Protein AF-A0A2V8T0D6-F1 (afdb_monomer)

Sequence (128 aa):
QPKAVSVTRAGRGGRSQARDLAKKETDNTYVVLFQVDEDTMSPGNRNDYTILVRTYVYEPKTGALKFADTIYQRPYRSTASIGGVRVPLPTSRRIEQYPGQLQLEQAASDAADRLMSRFHIAPPPENQ

Structure (mmCIF, N/CA/C/O backbone):
data_AF-A0A2V8T0D6-F1
#
_entry.id   AF-A0A2V8T0D6-F1
#
loop_
_atom_site.group_PDB
_atom_site.id
_atom_site.type_symbol
_atom_site.label_atom_id
_atom_site.label_alt_id
_atom_site.label_comp_id
_atom_site.label_asym_id
_atom_site.label_entity_id
_atom_site.label_seq_id
_atom_site.pdbx_PDB_ins_code
_atom_site.Cartn_x
_atom_site.Cartn_y
_atom_site.Cartn_z
_atom_site.occupancy
_atom_site.B_iso_or_equiv
_atom_site.auth_seq_id
_atom_site.auth_comp_id
_atom_site.auth_asym_id
_atom_site.auth_atom_id
_atom_site.pdbx_PDB_model_num
ATOM 1 N N . GLN A 1 1 ? -22.241 -4.492 -2.953 1.00 49.28 1 GLN A N 1
ATOM 2 C CA . GLN A 1 1 ? -22.334 -3.048 -3.248 1.00 49.28 1 GLN A CA 1
ATOM 3 C C . GLN A 1 1 ? -20.959 -2.438 -3.035 1.00 49.28 1 GLN A C 1
ATOM 5 O O . GLN A 1 1 ? -20.382 -2.705 -1.982 1.00 49.28 1 GLN A O 1
ATOM 10 N N . PRO A 1 2 ? -20.413 -1.704 -4.015 1.00 55.50 2 PRO A N 1
ATOM 11 C CA . PRO A 1 2 ? -19.155 -0.990 -3.836 1.00 55.50 2 PRO A CA 1
ATOM 12 C C . PRO A 1 2 ? -19.300 0.089 -2.758 1.00 55.50 2 PRO A C 1
ATOM 14 O O . PRO A 1 2 ? -20.340 0.742 -2.670 1.00 55.50 2 PRO A O 1
ATOM 17 N N . LYS A 1 3 ? -18.275 0.253 -1.919 1.00 60.81 3 LYS A N 1
ATOM 18 C CA . LYS A 1 3 ? -18.267 1.255 -0.845 1.00 60.81 3 LYS A CA 1
ATOM 19 C C . LYS A 1 3 ? -17.546 2.516 -1.312 1.00 60.81 3 LYS A C 1
ATOM 21 O O . LYS A 1 3 ? -16.449 2.415 -1.854 1.00 60.81 3 LYS A O 1
ATOM 26 N N . ALA A 1 4 ? -18.144 3.682 -1.069 1.00 67.19 4 ALA A N 1
ATOM 27 C CA . ALA A 1 4 ? -17.435 4.954 -1.158 1.00 67.19 4 ALA A CA 1
ATOM 28 C C . ALA A 1 4 ? -16.393 5.023 -0.029 1.00 67.19 4 ALA A C 1
ATOM 30 O O . ALA A 1 4 ? -16.697 4.664 1.111 1.00 67.19 4 ALA A O 1
ATOM 31 N N . VAL A 1 5 ? -15.168 5.443 -0.349 1.00 72.31 5 VAL A N 1
ATOM 32 C CA . VAL A 1 5 ? -14.042 5.499 0.595 1.00 72.31 5 VAL A CA 1
ATOM 33 C C . VAL A 1 5 ? -13.431 6.894 0.558 1.00 72.31 5 VAL A C 1
ATOM 35 O O . VAL A 1 5 ? -13.186 7.433 -0.518 1.00 72.31 5 VAL A O 1
ATOM 38 N N . SER A 1 6 ? -13.183 7.478 1.729 1.00 80.06 6 SER A N 1
ATOM 39 C CA . SER A 1 6 ? -12.384 8.694 1.873 1.00 80.06 6 SER A CA 1
ATOM 40 C C . SER A 1 6 ? -10.914 8.328 2.068 1.00 80.06 6 SER A C 1
ATOM 42 O O . SER A 1 6 ? -10.581 7.383 2.784 1.00 80.06 6 SER A O 1
ATOM 44 N N . VAL A 1 7 ? -10.021 9.074 1.419 1.00 82.56 7 VAL A N 1
ATOM 45 C CA . VAL A 1 7 ? -8.574 8.857 1.510 1.00 82.56 7 VAL A CA 1
ATOM 46 C C . VAL A 1 7 ? -7.914 10.146 1.973 1.00 82.56 7 VAL A C 1
ATOM 48 O O . VAL A 1 7 ? -8.062 11.188 1.338 1.00 82.56 7 VAL A O 1
ATOM 51 N N . THR A 1 8 ? -7.142 10.059 3.054 1.00 85.06 8 THR A N 1
ATOM 52 C CA . THR A 1 8 ? -6.347 11.174 3.577 1.00 85.06 8 THR A CA 1
ATOM 53 C C . THR A 1 8 ? -4.872 10.806 3.534 1.00 85.06 8 THR A C 1
ATOM 55 O O . THR A 1 8 ? -4.469 9.717 3.946 1.00 85.06 8 THR A O 1
ATOM 58 N N . ARG A 1 9 ? -4.032 11.721 3.041 1.00 86.12 9 ARG A N 1
ATOM 59 C CA . ARG A 1 9 ? -2.586 11.502 2.983 1.00 86.12 9 ARG A CA 1
ATOM 60 C C . ARG A 1 9 ? -1.973 11.660 4.377 1.00 86.12 9 ARG A C 1
ATOM 62 O O . ARG A 1 9 ? -1.820 12.776 4.857 1.00 86.12 9 ARG A O 1
ATOM 69 N N . ALA A 1 10 ? -1.558 10.547 4.978 1.00 80.31 10 ALA A N 1
ATOM 70 C CA . ALA A 1 10 ? -0.978 10.522 6.324 1.00 80.31 10 ALA A CA 1
ATOM 71 C C . ALA A 1 10 ? 0.507 10.951 6.402 1.00 80.31 10 ALA A C 1
ATOM 73 O O . ALA A 1 10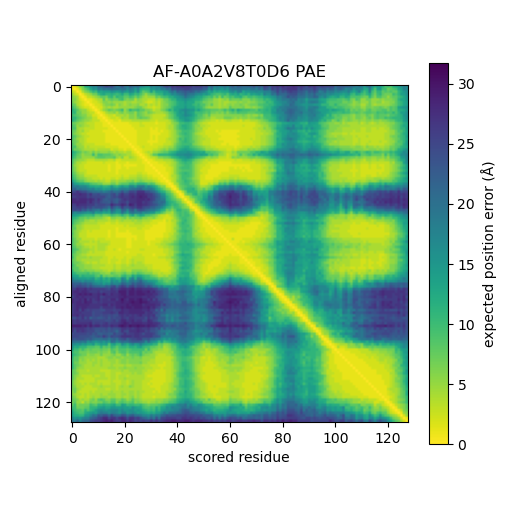 ? 1.027 11.162 7.493 1.00 80.31 10 ALA A O 1
ATOM 74 N N . GLY A 1 11 ? 1.207 11.085 5.266 1.00 87.31 11 GLY A N 1
ATOM 75 C CA . GLY A 1 11 ? 2.606 11.535 5.210 1.00 87.31 11 GLY A CA 1
ATOM 76 C C . GLY A 1 11 ? 3.569 10.492 4.635 1.00 87.31 11 GLY A C 1
ATOM 77 O O . GLY A 1 11 ? 3.190 9.705 3.769 1.00 87.31 11 GLY A O 1
ATOM 78 N N . ARG A 1 12 ? 4.837 10.528 5.068 1.00 87.19 12 ARG A N 1
ATOM 79 C CA . ARG A 1 12 ? 5.891 9.563 4.703 1.00 87.19 12 ARG A CA 1
ATOM 80 C C . ARG A 1 12 ? 6.387 8.858 5.960 1.00 87.19 12 ARG A C 1
ATOM 82 O O . ARG A 1 12 ? 6.534 9.503 6.992 1.00 87.19 12 ARG A O 1
ATOM 89 N N . GLY A 1 13 ? 6.678 7.565 5.856 1.00 89.38 13 GLY A N 1
ATOM 90 C CA . GLY A 1 13 ? 7.157 6.789 6.991 1.00 89.38 13 GLY A CA 1
ATOM 91 C C . GLY A 1 13 ? 7.378 5.316 6.679 1.00 89.38 13 GLY A C 1
ATOM 92 O O . GLY A 1 13 ? 7.039 4.836 5.600 1.00 89.38 13 GLY A O 1
ATOM 93 N N . GLY A 1 14 ? 7.966 4.606 7.640 1.00 92.50 14 GLY A N 1
ATOM 94 C CA . GLY A 1 14 ? 8.189 3.161 7.561 1.00 92.50 14 GLY A CA 1
ATOM 95 C C . GLY A 1 14 ? 7.026 2.333 8.119 1.00 92.50 14 GLY A C 1
ATOM 96 O O . GLY A 1 14 ? 6.064 2.856 8.683 1.00 92.50 14 GLY A O 1
ATOM 97 N N . ARG A 1 15 ? 7.153 1.003 8.034 1.00 93.19 15 ARG A N 1
ATOM 98 C CA . ARG A 1 15 ? 6.145 0.037 8.521 1.00 93.19 15 ARG A CA 1
ATOM 99 C C . ARG A 1 15 ? 5.797 0.202 10.003 1.00 93.19 15 ARG A C 1
ATOM 101 O O . ARG A 1 15 ? 4.634 0.068 10.368 1.00 93.19 15 ARG A O 1
ATOM 108 N N . SER A 1 16 ? 6.783 0.493 10.856 1.00 93.88 16 SER A N 1
ATOM 109 C CA .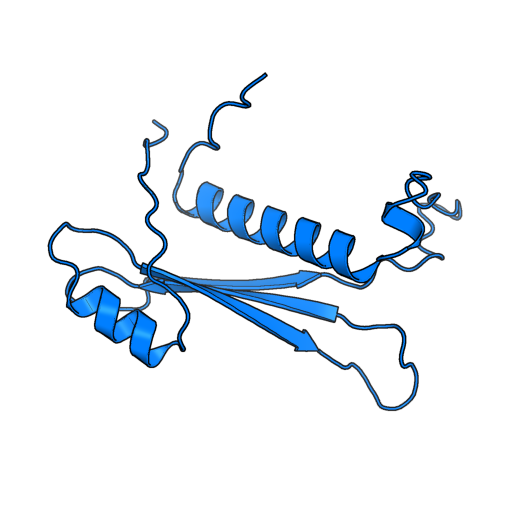 SER A 1 16 ? 6.557 0.733 12.291 1.00 93.88 16 SER A CA 1
ATOM 110 C C . SER A 1 16 ? 5.676 1.959 12.522 1.00 93.88 16 SER A C 1
ATOM 112 O O . SER A 1 16 ? 4.676 1.868 13.226 1.00 93.88 16 SER A O 1
ATOM 114 N N . GLN A 1 17 ? 5.987 3.068 11.851 1.00 94.06 17 GLN A N 1
ATOM 115 C CA . GLN A 1 17 ? 5.223 4.312 11.941 1.00 94.06 17 GLN A CA 1
ATOM 116 C C . GLN A 1 17 ? 3.801 4.140 11.400 1.00 94.06 17 GLN A C 1
ATOM 118 O O . GLN A 1 17 ? 2.856 4.576 12.047 1.00 94.06 17 GLN A O 1
ATOM 123 N N . ALA A 1 18 ? 3.632 3.450 10.268 1.00 93.81 18 ALA A N 1
ATOM 124 C CA . ALA A 1 18 ? 2.310 3.145 9.718 1.00 93.81 18 ALA A CA 1
ATOM 125 C C . ALA A 1 18 ? 1.471 2.285 10.679 1.00 93.81 18 ALA A C 1
ATOM 127 O O . ALA A 1 18 ? 0.299 2.572 10.913 1.00 93.81 18 ALA A O 1
ATOM 128 N N . ARG A 1 19 ? 2.084 1.266 11.296 1.00 94.56 19 ARG A N 1
ATOM 129 C CA . ARG A 1 19 ? 1.434 0.435 12.315 1.00 94.56 19 ARG A CA 1
ATOM 130 C C . ARG A 1 19 ? 1.027 1.246 13.542 1.00 94.56 19 ARG A C 1
ATOM 132 O O . ARG A 1 19 ? -0.068 1.055 14.063 1.00 94.56 19 ARG A O 1
ATOM 139 N N . ASP A 1 20 ? 1.905 2.113 14.031 1.00 94.69 20 ASP A N 1
ATOM 140 C CA . ASP A 1 20 ? 1.618 2.925 15.211 1.00 94.69 20 ASP A CA 1
ATOM 141 C C . ASP A 1 20 ? 0.573 4.003 14.925 1.00 94.69 20 ASP A C 1
ATOM 143 O O . ASP A 1 20 ? -0.221 4.320 15.807 1.00 94.69 20 ASP A O 1
ATOM 147 N N . LEU A 1 21 ? 0.514 4.512 13.693 1.00 92.75 21 LEU A N 1
ATOM 148 C CA . LEU A 1 21 ? -0.571 5.374 13.234 1.00 92.75 21 LEU A CA 1
ATOM 149 C C . LEU A 1 21 ? -1.896 4.604 13.223 1.00 92.75 21 LEU A C 1
ATOM 151 O O . LEU A 1 21 ? -2.862 5.067 13.814 1.00 92.75 21 LEU A O 1
ATOM 155 N N . ALA A 1 22 ? -1.916 3.375 12.699 1.00 94.12 22 ALA A N 1
ATOM 156 C CA . ALA A 1 22 ? -3.119 2.538 12.690 1.00 94.12 22 ALA A CA 1
ATOM 157 C C . ALA A 1 22 ? -3.670 2.256 14.096 1.00 94.12 22 ALA A C 1
ATOM 159 O O . ALA A 1 22 ? -4.880 2.253 14.303 1.00 94.12 22 ALA A O 1
ATOM 160 N N . LYS A 1 23 ? -2.799 2.074 15.096 1.00 94.00 23 LYS A N 1
ATOM 161 C CA . LYS A 1 23 ? -3.228 1.927 16.499 1.00 94.00 23 LYS A CA 1
ATOM 162 C C . LYS A 1 23 ? -3.905 3.180 17.057 1.00 94.00 23 LYS A C 1
ATOM 164 O O . LYS A 1 23 ? -4.723 3.063 17.964 1.00 94.00 23 LYS A O 1
ATOM 169 N N . LYS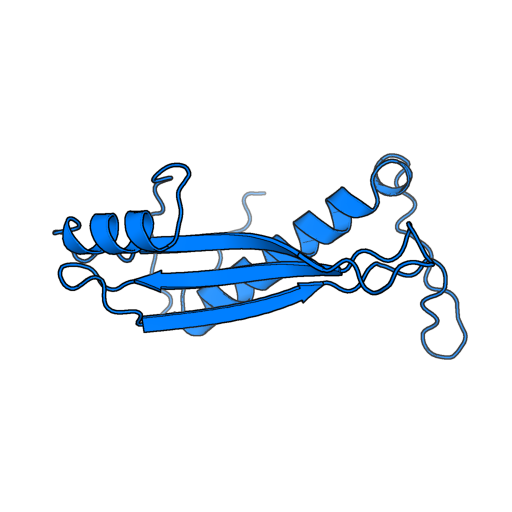 A 1 24 ? -3.536 4.362 16.557 1.00 92.88 24 LYS A N 1
ATOM 170 C CA . LYS A 1 24 ? -4.089 5.654 16.987 1.00 92.88 24 LYS A CA 1
ATOM 171 C C . LYS A 1 24 ? -5.396 6.000 16.273 1.00 92.88 24 LYS A C 1
ATOM 173 O O . LYS A 1 24 ? -6.142 6.821 16.789 1.00 92.88 24 LYS A O 1
ATOM 178 N N . GLU A 1 25 ? -5.686 5.369 15.135 1.00 90.50 25 GLU A N 1
ATOM 179 C CA . GLU A 1 25 ? -6.938 5.572 14.404 1.00 90.50 25 GLU A CA 1
ATOM 180 C C . GLU A 1 25 ? -8.136 5.005 15.180 1.00 90.50 25 GLU A C 1
ATOM 182 O O . GLU A 1 25 ? -8.269 3.792 15.383 1.00 90.50 25 GLU A O 1
ATOM 187 N N . THR A 1 26 ? -9.032 5.894 15.608 1.00 84.56 26 THR A N 1
ATOM 188 C CA . THR A 1 26 ? -10.247 5.556 16.367 1.00 84.56 26 THR A CA 1
ATOM 189 C C . THR A 1 26 ? -11.459 5.326 15.477 1.00 84.56 26 THR A C 1
ATOM 191 O O 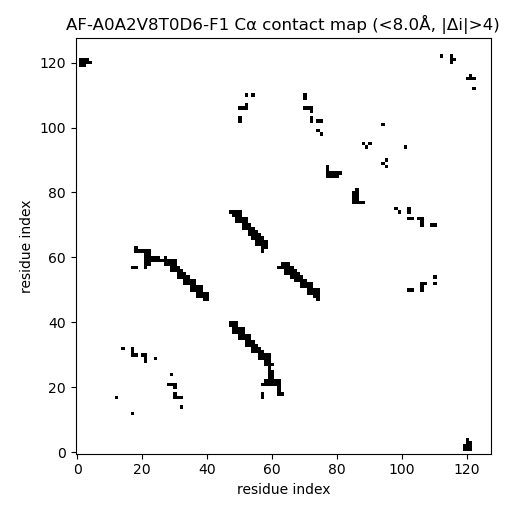. THR A 1 26 ? -12.329 4.520 15.824 1.00 84.56 26 THR A O 1
ATOM 194 N N . ASP A 1 27 ? -11.472 5.953 14.302 1.00 84.12 27 ASP A N 1
ATOM 195 C CA . ASP A 1 27 ? -12.649 6.095 13.433 1.00 84.12 27 ASP A CA 1
ATOM 196 C C . ASP A 1 27 ? -12.864 4.888 12.511 1.00 84.12 27 ASP A C 1
ATOM 198 O O . ASP A 1 27 ? -13.551 4.954 11.496 1.00 84.12 27 ASP A O 1
ATOM 202 N N . ASN A 1 28 ? -12.282 3.745 12.882 1.00 84.38 28 ASN A N 1
ATOM 203 C CA . ASN A 1 28 ? -12.298 2.515 12.097 1.00 84.38 28 ASN A CA 1
ATOM 204 C C . ASN A 1 28 ? -11.651 2.670 10.698 1.00 84.38 28 ASN A C 1
ATOM 206 O O . ASN A 1 28 ? -11.969 1.923 9.770 1.00 84.38 28 ASN A O 1
ATOM 210 N N . THR A 1 29 ? -10.721 3.620 10.568 1.00 89.69 29 THR A N 1
ATOM 211 C CA . THR A 1 29 ? -9.967 3.918 9.344 1.00 89.69 29 THR A CA 1
ATOM 212 C C . THR A 1 29 ? -8.749 3.007 9.215 1.00 89.69 29 THR A C 1
ATOM 214 O O . THR A 1 29 ? -7.916 2.922 10.114 1.00 89.69 29 THR A O 1
ATOM 217 N N . TYR A 1 30 ? -8.619 2.323 8.079 1.00 91.88 30 TYR A N 1
ATOM 218 C CA . TYR A 1 30 ? -7.440 1.505 7.791 1.00 91.88 30 TYR A CA 1
ATOM 219 C C . TYR A 1 30 ? -6.262 2.379 7.372 1.00 91.88 30 TYR A C 1
ATOM 221 O O . TYR A 1 30 ? -6.431 3.353 6.640 1.00 91.88 30 TYR A O 1
ATOM 229 N N . VAL A 1 31 ? -5.053 1.975 7.759 1.00 93.38 31 VAL A N 1
ATOM 230 C CA . VAL A 1 31 ? -3.824 2.629 7.297 1.00 93.38 31 VAL A CA 1
ATOM 231 C C . VAL A 1 31 ? -3.188 1.784 6.212 1.00 93.38 31 VAL A C 1
ATOM 233 O O . VAL A 1 31 ? -2.870 0.613 6.430 1.00 93.38 31 VAL A O 1
ATOM 236 N N . VAL A 1 32 ? -2.978 2.394 5.050 1.00 93.94 32 VAL A N 1
ATOM 237 C CA . VAL A 1 32 ? -2.319 1.767 3.905 1.00 93.94 32 VAL A CA 1
ATOM 238 C C . VAL A 1 32 ? -0.931 2.373 3.731 1.00 93.94 32 VAL A C 1
ATOM 240 O O . VAL A 1 32 ? -0.784 3.591 3.657 1.00 93.94 32 VAL A O 1
ATOM 243 N N . LEU A 1 33 ? 0.089 1.521 3.656 1.00 94.25 33 LEU A N 1
ATOM 244 C CA . LEU A 1 33 ? 1.463 1.903 3.350 1.00 94.25 33 LEU A CA 1
ATOM 245 C C . LEU A 1 33 ? 1.865 1.319 1.999 1.00 94.25 33 LEU A C 1
ATOM 247 O O . LEU A 1 33 ? 1.884 0.100 1.835 1.00 94.25 33 LEU A O 1
ATOM 251 N N . PHE A 1 34 ? 2.262 2.196 1.082 1.00 92.56 34 PHE A N 1
ATOM 252 C CA . PHE A 1 34 ? 2.965 1.827 -0.140 1.00 92.56 34 PHE A CA 1
ATOM 253 C C . PHE A 1 34 ? 4.462 2.045 0.066 1.00 92.56 34 PHE A C 1
ATOM 255 O O . PHE A 1 34 ? 4.896 3.144 0.414 1.00 92.56 34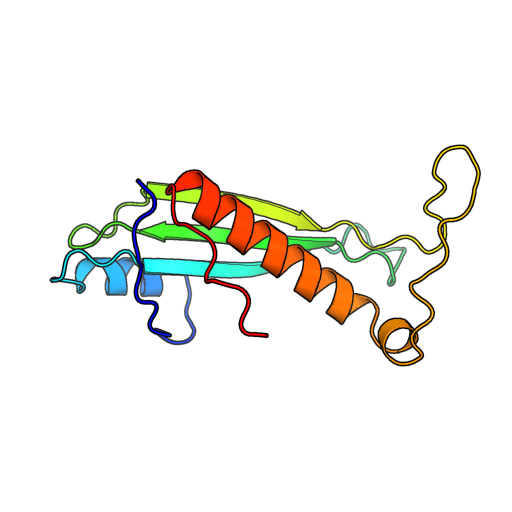 PHE A O 1
ATOM 262 N N . GLN A 1 35 ? 5.246 0.997 -0.142 1.00 91.75 35 GLN A N 1
ATOM 263 C CA . GLN A 1 35 ? 6.699 1.041 -0.147 1.00 91.75 35 GLN A CA 1
ATOM 264 C C . GLN A 1 35 ? 7.175 0.744 -1.566 1.00 91.75 35 GLN A C 1
ATOM 266 O O . GLN A 1 35 ? 6.843 -0.299 -2.124 1.00 91.75 35 GLN A O 1
ATOM 271 N N . VAL A 1 36 ? 7.944 1.670 -2.130 1.00 88.00 36 VAL A N 1
ATOM 272 C CA . VAL A 1 36 ? 8.573 1.514 -3.441 1.00 88.00 36 VAL A CA 1
ATOM 273 C C . VAL A 1 36 ? 10.022 1.113 -3.210 1.00 88.00 36 VAL A C 1
ATOM 275 O O . VAL A 1 36 ? 10.749 1.828 -2.524 1.00 88.00 36 VAL A O 1
ATOM 278 N N . ASP A 1 37 ? 10.408 -0.031 -3.757 1.00 85.06 37 ASP A N 1
ATOM 279 C CA . ASP A 1 37 ? 11.771 -0.550 -3.751 1.00 85.06 37 ASP A CA 1
ATOM 280 C C . ASP A 1 37 ? 12.233 -0.734 -5.211 1.00 85.06 37 ASP A C 1
ATOM 282 O O . ASP A 1 37 ? 11.425 -0.988 -6.105 1.00 85.06 37 ASP A O 1
ATOM 286 N N . GLU A 1 38 ? 13.535 -0.630 -5.460 1.00 78.06 38 GLU A N 1
ATOM 287 C CA . GLU A 1 38 ? 14.145 -0.981 -6.747 1.00 78.06 38 GLU A CA 1
ATOM 288 C C . GLU A 1 38 ? 14.944 -2.273 -6.565 1.00 78.06 38 GLU A C 1
ATOM 290 O O . GLU A 1 38 ? 15.864 -2.329 -5.746 1.00 78.06 38 GLU A O 1
ATOM 295 N N . ASP A 1 39 ? 14.593 -3.324 -7.308 1.00 66.38 39 ASP A N 1
ATOM 296 C CA . ASP A 1 39 ? 15.408 -4.537 -7.361 1.00 66.38 39 ASP A CA 1
ATOM 297 C C . ASP A 1 39 ? 16.420 -4.391 -8.494 1.00 66.38 39 ASP A C 1
ATOM 299 O O . ASP A 1 39 ? 16.092 -4.393 -9.688 1.00 66.38 39 ASP A O 1
ATOM 303 N N . THR A 1 40 ? 17.671 -4.209 -8.084 1.00 60.12 40 THR A N 1
ATOM 304 C CA . THR A 1 40 ? 18.825 -4.176 -8.975 1.00 60.12 40 THR A CA 1
ATOM 305 C C . THR A 1 40 ? 19.261 -5.610 -9.235 1.00 60.12 40 THR A C 1
ATOM 307 O O . THR A 1 40 ? 20.171 -6.137 -8.596 1.00 60.12 40 THR A O 1
ATOM 310 N N . MET A 1 41 ? 18.603 -6.275 -10.184 1.00 52.16 41 MET A N 1
ATOM 311 C CA . MET A 1 41 ? 19.059 -7.590 -10.619 1.00 52.16 41 MET A CA 1
ATOM 312 C C . MET A 1 41 ? 20.424 -7.474 -11.319 1.00 52.16 41 MET A C 1
ATOM 314 O O . MET A 1 41 ? 20.529 -7.100 -12.481 1.00 52.16 41 MET A O 1
ATOM 318 N N . SER A 1 42 ? 21.458 -7.868 -10.573 1.00 44.44 42 SER A N 1
ATOM 319 C CA . SER A 1 42 ? 22.822 -8.212 -10.994 1.00 44.44 42 SER A CA 1
ATOM 320 C C . SER A 1 42 ? 23.769 -7.075 -11.442 1.00 44.44 42 SER A C 1
ATOM 322 O O . SER A 1 42 ? 23.410 -6.193 -12.223 1.00 44.44 42 SER A O 1
ATOM 324 N N . PRO A 1 43 ? 25.052 -7.132 -11.018 1.00 39.69 43 PRO A N 1
ATOM 325 C CA . PRO A 1 43 ? 26.091 -6.210 -11.461 1.00 39.69 43 PRO A CA 1
ATOM 326 C C . PRO A 1 43 ? 26.481 -6.550 -12.907 1.00 39.69 43 PRO A C 1
ATOM 328 O O . PRO A 1 43 ? 27.341 -7.389 -13.151 1.00 39.69 43 PRO A O 1
ATOM 331 N N . GLY A 1 44 ? 25.816 -5.937 -13.885 1.00 49.44 44 GLY A N 1
ATOM 332 C CA . GLY A 1 44 ? 26.166 -6.144 -15.294 1.00 49.44 44 GLY A CA 1
ATOM 333 C C . GLY A 1 44 ? 25.322 -5.366 -16.297 1.00 49.44 44 GLY A C 1
ATOM 334 O O . GLY A 1 44 ? 25.857 -4.926 -17.308 1.00 49.44 44 GLY A O 1
ATOM 335 N N . ASN A 1 45 ? 24.043 -5.116 -16.002 1.00 46.62 45 ASN A N 1
ATOM 336 C CA . ASN A 1 45 ? 23.153 -4.355 -16.881 1.00 46.62 45 ASN A CA 1
ATOM 337 C C . ASN A 1 45 ? 22.473 -3.225 -16.105 1.00 46.62 45 ASN A C 1
ATOM 339 O O . ASN A 1 45 ? 21.445 -3.410 -15.465 1.00 46.62 45 ASN A O 1
ATOM 343 N N . ARG A 1 46 ? 23.044 -2.020 -16.196 1.00 49.94 46 ARG A N 1
ATOM 344 C CA . ARG A 1 46 ? 22.544 -0.792 -15.550 1.00 49.94 46 ARG A CA 1
ATOM 345 C C . ARG A 1 46 ? 21.171 -0.306 -16.047 1.00 49.94 46 ARG A C 1
ATOM 347 O O . ARG A 1 46 ? 20.736 0.736 -15.593 1.00 49.94 46 ARG A O 1
ATOM 354 N N . ASN A 1 47 ? 20.504 -1.008 -16.964 1.00 52.50 47 ASN A N 1
ATOM 355 C CA . ASN A 1 47 ? 19.267 -0.526 -17.595 1.00 52.50 47 ASN A CA 1
ATOM 356 C C . ASN A 1 47 ? 18.027 -1.404 -17.326 1.00 52.50 47 ASN A C 1
ATOM 358 O O . ASN A 1 47 ? 16.940 -1.031 -17.758 1.00 52.50 47 ASN A O 1
ATOM 362 N N . ASP A 1 48 ? 18.160 -2.524 -16.605 1.00 55.44 48 ASP A N 1
ATOM 363 C CA . ASP A 1 48 ? 17.048 -3.440 -16.298 1.00 55.44 48 ASP A CA 1
ATOM 364 C C . ASP A 1 48 ? 16.667 -3.343 -14.805 1.00 55.44 48 ASP A C 1
ATOM 366 O O . ASP A 1 48 ? 16.878 -4.273 -14.029 1.00 55.44 48 ASP A O 1
ATOM 370 N N . TYR A 1 49 ? 16.113 -2.205 -14.378 1.00 61.53 49 TYR A N 1
ATOM 371 C CA . TYR A 1 49 ? 15.580 -2.064 -13.018 1.00 61.53 49 TYR A CA 1
ATOM 372 C C . TYR A 1 49 ? 14.172 -2.654 -12.944 1.00 61.53 49 TYR A C 1
ATOM 374 O O . TYR A 1 49 ? 13.316 -2.317 -13.761 1.00 61.53 49 TYR A O 1
ATOM 382 N N . THR A 1 50 ? 13.917 -3.523 -11.966 1.00 72.19 50 THR A N 1
ATOM 383 C CA . THR A 1 50 ? 12.545 -3.938 -11.645 1.00 72.19 50 THR A CA 1
ATOM 384 C C . THR A 1 50 ? 12.035 -3.030 -10.537 1.00 72.19 50 THR A C 1
ATOM 386 O O . THR A 1 50 ? 12.657 -2.942 -9.478 1.00 72.19 50 THR A O 1
ATOM 389 N N . ILE A 1 51 ? 10.912 -2.350 -10.775 1.00 79.50 51 ILE A N 1
ATOM 390 C CA . ILE A 1 51 ? 10.247 -1.555 -9.738 1.00 79.50 51 ILE A CA 1
ATOM 391 C C . ILE A 1 51 ? 9.378 -2.499 -8.917 1.00 79.50 51 ILE A C 1
ATOM 393 O O . ILE A 1 51 ? 8.576 -3.261 -9.462 1.00 79.50 51 ILE A O 1
ATOM 397 N N . LEU A 1 52 ? 9.542 -2.456 -7.599 1.00 84.94 52 LEU A N 1
ATOM 398 C CA . LEU A 1 52 ? 8.757 -3.236 -6.658 1.00 84.94 52 LEU A CA 1
ATOM 399 C C . LEU A 1 52 ? 7.872 -2.292 -5.862 1.00 84.94 52 LEU A C 1
ATOM 401 O O . LEU A 1 52 ? 8.359 -1.385 -5.192 1.00 84.94 52 LEU A O 1
ATOM 405 N N . VAL A 1 53 ? 6.568 -2.542 -5.881 1.00 89.12 53 VAL A N 1
ATOM 406 C CA . VAL A 1 53 ? 5.616 -1.839 -5.018 1.00 89.12 53 VAL A CA 1
ATOM 407 C C . VAL A 1 53 ? 5.067 -2.832 -4.010 1.00 89.12 53 VAL A C 1
ATOM 409 O O . VAL A 1 53 ? 4.340 -3.763 -4.355 1.00 89.12 53 VAL A O 1
ATOM 412 N N . ARG A 1 54 ? 5.430 -2.644 -2.743 1.00 92.69 54 ARG A N 1
ATOM 413 C CA . ARG A 1 54 ? 4.888 -3.399 -1.614 1.00 92.69 54 ARG A CA 1
ATOM 414 C C . ARG A 1 54 ? 3.764 -2.605 -0.974 1.00 92.69 54 ARG A C 1
ATOM 416 O O . ARG A 1 54 ? 3.956 -1.454 -0.590 1.00 92.69 54 ARG A O 1
ATOM 423 N N . THR A 1 55 ? 2.615 -3.239 -0.813 1.00 94.38 55 THR A N 1
ATOM 424 C CA . THR A 1 55 ? 1.441 -2.639 -0.177 1.00 94.38 55 THR A CA 1
ATOM 425 C C . THR A 1 55 ? 1.190 -3.335 1.149 1.00 94.38 55 THR A C 1
ATOM 427 O O . THR A 1 55 ? 1.183 -4.561 1.199 1.00 94.38 55 THR A O 1
ATOM 430 N N . TYR A 1 56 ? 0.961 -2.576 2.218 1.00 95.50 56 TYR A N 1
ATOM 431 C CA . TYR A 1 56 ? 0.594 -3.092 3.538 1.00 95.50 56 TYR A CA 1
ATOM 432 C C . TYR A 1 56 ? -0.667 -2.392 4.035 1.00 95.50 56 TYR A C 1
ATOM 434 O O . TYR A 1 56 ? -0.757 -1.171 3.959 1.00 95.50 56 TYR A O 1
ATOM 442 N N . VAL A 1 57 ? -1.613 -3.148 4.590 1.00 95.56 57 VAL A N 1
ATOM 443 C CA . VAL A 1 57 ? -2.855 -2.618 5.166 1.00 95.56 57 VAL A CA 1
ATOM 444 C C . VAL A 1 57 ? -2.937 -3.014 6.628 1.00 95.56 57 VAL A C 1
ATOM 446 O O . VAL A 1 57 ? -2.933 -4.203 6.958 1.00 95.56 57 VAL A O 1
ATOM 449 N N . TYR A 1 58 ? -3.035 -2.015 7.495 1.00 96.06 58 TYR A N 1
ATOM 450 C CA . TYR A 1 58 ? -3.108 -2.177 8.939 1.00 96.06 58 TYR A CA 1
ATOM 451 C C . TYR A 1 58 ? -4.514 -1.878 9.457 1.00 96.06 58 TYR A C 1
ATOM 453 O O . TYR A 1 58 ? -5.150 -0.911 9.034 1.00 96.06 58 TYR A O 1
ATOM 461 N N . GLU A 1 59 ? -4.990 -2.716 10.377 1.00 94.25 59 GLU A N 1
ATOM 462 C CA . GLU A 1 59 ? -6.283 -2.537 11.033 1.00 94.25 59 GLU A CA 1
ATOM 463 C C . GLU A 1 59 ? -6.244 -1.390 12.055 1.00 94.25 59 GLU A C 1
ATOM 465 O O . GLU A 1 59 ? -5.258 -1.266 12.796 1.00 94.25 59 GLU A O 1
ATOM 470 N N . PRO A 1 60 ? -7.317 -0.581 12.137 1.00 94.75 60 PRO A N 1
ATOM 471 C CA . PRO A 1 60 ? -7.448 0.461 13.151 1.00 94.75 60 PRO A CA 1
ATOM 472 C C . PRO A 1 60 ? -7.408 -0.132 14.563 1.00 94.75 60 PRO A C 1
ATOM 474 O O . PRO A 1 60 ? -7.809 -1.279 14.778 1.00 94.75 60 PRO A O 1
ATOM 477 N N . LYS A 1 61 ? -6.978 0.666 15.546 1.00 93.69 61 LYS A N 1
ATOM 478 C CA . LYS A 1 61 ? -6.894 0.345 16.989 1.00 93.69 61 LYS A CA 1
ATOM 479 C C . LYS A 1 61 ? -5.850 -0.715 17.359 1.00 93.69 61 LYS A C 1
ATOM 481 O O . LYS A 1 61 ? -5.129 -0.550 18.338 1.00 93.69 61 LYS A O 1
ATOM 486 N N . THR A 1 62 ? -5.722 -1.792 16.587 1.00 93.81 62 THR A N 1
ATOM 487 C CA . THR A 1 62 ? -4.784 -2.892 16.873 1.00 93.81 62 THR A CA 1
ATOM 488 C C . THR A 1 62 ? -3.446 -2.726 16.152 1.00 93.81 62 THR A C 1
ATOM 490 O O . THR A 1 62 ? -2.404 -3.183 16.638 1.00 93.81 62 THR A O 1
ATOM 493 N N . GLY A 1 63 ? -3.449 -2.086 14.977 1.00 92.88 63 GLY A N 1
ATOM 494 C CA . GLY A 1 63 ? -2.309 -2.079 14.063 1.00 92.88 63 GLY A CA 1
ATOM 495 C C . GLY A 1 63 ? -1.938 -3.481 13.570 1.00 92.88 63 GLY A C 1
ATOM 496 O O . GLY A 1 63 ? -0.773 -3.734 13.249 1.00 92.88 63 GLY A O 1
ATOM 497 N N . ALA A 1 64 ? -2.886 -4.423 13.576 1.00 95.25 64 ALA A N 1
ATOM 498 C CA . ALA A 1 64 ? -2.687 -5.752 13.016 1.00 95.25 64 ALA A CA 1
ATOM 499 C C . ALA A 1 64 ? -2.534 -5.657 11.493 1.00 95.25 64 ALA A C 1
ATOM 501 O O . ALA A 1 64 ? -3.213 -4.865 10.843 1.00 95.25 64 ALA A O 1
ATOM 502 N N . LEU A 1 65 ? -1.632 -6.449 10.912 1.00 95.88 65 LEU A N 1
ATOM 503 C CA . LEU A 1 65 ? -1.482 -6.506 9.461 1.00 95.88 65 LEU A CA 1
ATOM 504 C C . LEU A 1 65 ? -2.622 -7.347 8.880 1.00 95.88 65 LEU A C 1
ATOM 506 O O . LEU A 1 65 ? -2.682 -8.550 9.115 1.00 95.88 65 LEU A O 1
ATOM 510 N N . LYS A 1 66 ? -3.505 -6.713 8.113 1.00 93.75 66 LYS A N 1
ATOM 511 C CA . LYS A 1 66 ? -4.649 -7.366 7.468 1.00 93.75 66 LYS A CA 1
ATOM 512 C C . LYS A 1 66 ? -4.317 -7.919 6.095 1.00 93.75 66 LYS A C 1
ATOM 514 O O . LYS A 1 66 ? -4.841 -8.951 5.685 1.00 93.75 66 LYS A O 1
ATOM 519 N N . PHE A 1 67 ? -3.492 -7.187 5.360 1.00 93.19 67 PHE A N 1
ATOM 520 C CA . PHE A 1 67 ? -3.145 -7.515 3.990 1.00 93.19 67 PHE A CA 1
ATOM 521 C C . PHE A 1 67 ? -1.744 -7.011 3.681 1.00 93.19 67 PHE A C 1
ATOM 523 O O . PHE A 1 67 ? -1.359 -5.922 4.111 1.00 93.19 67 PHE A O 1
ATOM 530 N N . ALA A 1 68 ? -0.999 -7.812 2.931 1.00 94.12 68 ALA A N 1
ATOM 531 C CA . ALA A 1 68 ? 0.240 -7.403 2.307 1.00 94.12 68 ALA A CA 1
ATOM 532 C C . ALA A 1 68 ? 0.281 -7.964 0.886 1.00 94.12 68 ALA A C 1
ATOM 534 O O . ALA A 1 68 ? -0.110 -9.111 0.675 1.00 94.12 68 ALA A O 1
ATOM 535 N N . ASP A 1 69 ? 0.759 -7.163 -0.057 1.00 92.44 69 ASP A N 1
ATOM 536 C CA . ASP A 1 69 ? 0.973 -7.573 -1.444 1.00 92.44 69 ASP A CA 1
ATOM 537 C C . ASP A 1 69 ? 2.296 -7.010 -1.955 1.00 92.44 69 ASP A C 1
ATOM 539 O O . ASP A 1 69 ? 2.844 -6.053 -1.401 1.00 92.44 69 ASP A O 1
ATOM 543 N N . THR A 1 70 ? 2.833 -7.625 -2.998 1.00 89.19 70 THR A N 1
ATOM 544 C CA . THR A 1 70 ? 4.029 -7.161 -3.692 1.00 89.19 70 THR A CA 1
ATOM 545 C C . THR A 1 70 ? 3.812 -7.274 -5.188 1.00 89.19 70 THR A C 1
ATOM 547 O O . THR A 1 70 ? 3.541 -8.351 -5.717 1.00 89.19 70 THR A O 1
ATOM 550 N N . ILE A 1 71 ? 3.975 -6.152 -5.877 1.00 84.62 71 ILE A N 1
ATOM 551 C CA . ILE A 1 71 ? 3.903 -6.071 -7.328 1.00 84.62 71 ILE A CA 1
ATOM 552 C C . ILE A 1 71 ? 5.302 -5.858 -7.862 1.00 84.62 71 ILE A C 1
ATOM 554 O O . ILE A 1 71 ? 6.030 -4.984 -7.398 1.00 84.62 71 ILE A O 1
ATOM 558 N N . TYR A 1 72 ? 5.648 -6.679 -8.845 1.00 80.06 72 TYR A N 1
ATOM 559 C CA . TYR A 1 72 ? 6.891 -6.593 -9.586 1.00 80.06 72 TYR A CA 1
ATOM 560 C C . TYR A 1 72 ? 6.573 -6.026 -10.960 1.00 80.06 72 TYR A C 1
ATOM 562 O O . TYR A 1 72 ? 6.023 -6.736 -11.804 1.00 80.06 72 TYR A O 1
ATOM 570 N N . GLN A 1 73 ? 6.941 -4.772 -11.191 1.00 75.19 73 GLN A N 1
ATOM 571 C CA . GLN A 1 73 ? 6.895 -4.196 -12.521 1.00 75.19 73 GLN A CA 1
ATOM 572 C C . GLN A 1 73 ? 8.224 -4.464 -13.207 1.00 75.19 73 GLN A C 1
ATOM 574 O O . GLN A 1 73 ? 9.255 -3.864 -12.890 1.00 75.19 73 GLN A O 1
ATOM 579 N N . ARG A 1 74 ? 8.201 -5.413 -14.144 1.00 66.94 74 ARG A N 1
ATOM 580 C CA . ARG A 1 74 ? 9.362 -5.683 -14.990 1.00 66.94 74 ARG A CA 1
ATOM 581 C C . ARG A 1 74 ? 9.611 -4.473 -15.889 1.00 66.94 74 ARG A C 1
ATOM 583 O O . ARG A 1 74 ? 8.643 -3.899 -16.393 1.00 66.94 74 ARG A O 1
ATOM 590 N N . PRO A 1 75 ? 10.881 -4.118 -16.136 1.00 63.16 75 PRO A N 1
ATOM 591 C CA . PRO A 1 75 ? 11.189 -3.028 -17.037 1.00 63.16 75 PRO A CA 1
ATOM 592 C C . PRO A 1 75 ? 10.574 -3.316 -18.404 1.00 63.16 75 PRO A C 1
ATOM 594 O O . PRO A 1 75 ? 10.651 -4.441 -18.916 1.00 63.16 75 PRO A O 1
ATOM 597 N N . TYR A 1 76 ? 9.942 -2.293 -18.982 1.00 53.44 76 TYR A N 1
ATOM 598 C CA . TYR A 1 76 ? 9.405 -2.350 -20.335 1.00 53.44 76 TYR A CA 1
ATOM 599 C C . TYR A 1 76 ? 10.588 -2.541 -21.283 1.00 53.44 76 TYR A C 1
ATOM 601 O O . TYR A 1 76 ? 11.284 -1.591 -21.641 1.00 53.44 76 TYR A O 1
ATOM 609 N N . ARG A 1 77 ? 10.883 -3.794 -21.639 1.00 54.28 77 ARG A N 1
ATOM 610 C CA . ARG A 1 77 ? 11.948 -4.092 -22.592 1.00 54.28 77 ARG A CA 1
ATOM 611 C C . ARG A 1 77 ? 11.539 -3.462 -23.919 1.00 54.28 77 ARG A C 1
ATOM 613 O O . ARG A 1 77 ? 10.505 -3.831 -24.469 1.00 54.28 77 ARG A O 1
ATOM 620 N N . SER A 1 78 ? 12.381 -2.597 -24.487 1.00 46.88 78 SER A N 1
ATOM 621 C CA . SER A 1 78 ? 12.222 -2.082 -25.862 1.00 46.88 78 SER A CA 1
ATOM 622 C C . SER A 1 78 ? 12.250 -3.188 -26.938 1.00 46.88 78 SER A C 1
ATOM 624 O O . SER A 1 78 ? 12.145 -2.922 -28.133 1.00 46.88 78 SER A O 1
ATOM 626 N N . THR A 1 79 ? 12.378 -4.449 -26.515 1.00 43.78 79 THR A N 1
ATOM 627 C CA . THR A 1 79 ? 12.385 -5.665 -27.324 1.00 43.78 79 THR A CA 1
ATOM 628 C C . THR A 1 79 ? 11.240 -6.628 -26.995 1.00 43.78 79 THR A C 1
ATOM 630 O O . THR A 1 79 ? 11.246 -7.745 -27.517 1.00 43.78 79 THR A O 1
ATOM 633 N N . ALA A 1 80 ? 10.265 -6.240 -26.156 1.00 46.81 80 ALA A N 1
ATOM 634 C CA . ALA A 1 80 ? 9.086 -7.064 -25.896 1.00 46.81 80 ALA A CA 1
ATOM 635 C C . ALA A 1 80 ? 8.388 -7.364 -27.231 1.00 46.81 80 ALA A C 1
ATOM 637 O O . ALA A 1 80 ? 7.845 -6.479 -27.896 1.00 46.81 80 ALA A O 1
ATOM 638 N N . SER A 1 81 ? 8.495 -8.618 -27.660 1.00 48.84 81 SER A N 1
ATOM 639 C CA . SER A 1 81 ? 7.893 -9.112 -28.885 1.00 48.84 81 SER A CA 1
ATOM 640 C C . SER A 1 81 ? 6.737 -10.020 -28.507 1.00 48.84 81 SER A C 1
ATOM 642 O O . SER A 1 81 ? 6.921 -11.019 -27.816 1.00 48.84 81 SER A O 1
ATOM 644 N N . ILE A 1 82 ? 5.532 -9.660 -28.938 1.00 48.78 82 ILE A N 1
ATOM 645 C CA . ILE A 1 82 ? 4.359 -10.527 -28.823 1.00 48.78 82 ILE A CA 1
ATOM 646 C C . ILE A 1 82 ? 4.236 -11.225 -30.176 1.00 48.78 82 ILE A C 1
ATOM 648 O O . ILE A 1 82 ? 4.078 -10.569 -31.202 1.00 48.78 82 ILE A O 1
ATOM 652 N N . GLY A 1 83 ? 4.418 -12.549 -30.204 1.00 51.91 83 GLY A N 1
ATOM 653 C CA . GLY A 1 83 ? 4.390 -13.322 -31.454 1.00 51.91 83 GLY A CA 1
ATOM 654 C C . GLY A 1 83 ? 5.482 -12.940 -32.467 1.00 51.91 83 GLY A C 1
ATOM 655 O O . GLY A 1 83 ? 5.259 -13.046 -33.667 1.00 51.91 83 GLY A O 1
ATOM 656 N N . GLY A 1 84 ? 6.642 -12.450 -32.009 1.00 50.66 84 GLY A N 1
ATOM 657 C CA . GLY A 1 84 ? 7.741 -12.007 -32.884 1.00 50.66 84 GLY A CA 1
ATOM 658 C C . GLY A 1 84 ? 7.618 -10.567 -33.404 1.00 50.66 84 GLY A C 1
ATOM 659 O O . GLY A 1 84 ? 8.561 -10.058 -34.008 1.00 50.66 84 GLY A O 1
ATOM 660 N N . VAL A 1 85 ? 6.512 -9.871 -33.120 1.00 48.91 85 VAL A N 1
ATOM 661 C CA . VAL A 1 85 ? 6.311 -8.464 -33.495 1.00 48.91 85 VAL A CA 1
ATOM 662 C C . VAL A 1 85 ? 6.755 -7.564 -32.345 1.00 48.91 85 VAL A C 1
ATOM 664 O O . VAL A 1 85 ? 6.236 -7.679 -31.236 1.00 48.91 85 VAL A O 1
ATOM 667 N N . ARG A 1 86 ? 7.722 -6.669 -32.596 1.00 52.78 86 ARG A N 1
ATOM 668 C CA . ARG A 1 86 ? 8.152 -5.651 -31.622 1.00 52.78 86 ARG A CA 1
ATOM 669 C C . ARG A 1 86 ? 6.969 -4.746 -31.291 1.00 52.78 86 ARG A C 1
ATOM 671 O O . ARG A 1 86 ? 6.426 -4.116 -32.195 1.00 52.78 86 ARG A O 1
ATOM 678 N N . VAL A 1 87 ? 6.593 -4.663 -30.017 1.00 56.56 87 VAL A N 1
ATOM 679 C CA . VAL A 1 87 ? 5.561 -3.723 -29.570 1.00 56.56 87 VAL A CA 1
ATOM 680 C C . VAL A 1 87 ? 6.163 -2.312 -29.611 1.00 56.56 87 VAL A C 1
ATOM 682 O O . VAL A 1 87 ? 7.150 -2.068 -28.910 1.00 56.56 87 VAL A O 1
ATOM 685 N N . PRO A 1 88 ? 5.632 -1.385 -30.432 1.00 52.25 88 PRO A N 1
ATOM 686 C CA . PRO A 1 88 ? 6.129 -0.017 -30.469 1.00 52.25 88 PRO A CA 1
ATOM 687 C C . PRO A 1 88 ? 6.008 0.615 -29.082 1.00 52.25 88 PRO A C 1
ATOM 689 O O . PRO A 1 88 ? 4.989 0.455 -28.407 1.00 52.25 88 PRO A O 1
ATOM 692 N N . LEU A 1 89 ? 7.044 1.334 -28.649 1.00 54.06 89 LEU A N 1
ATOM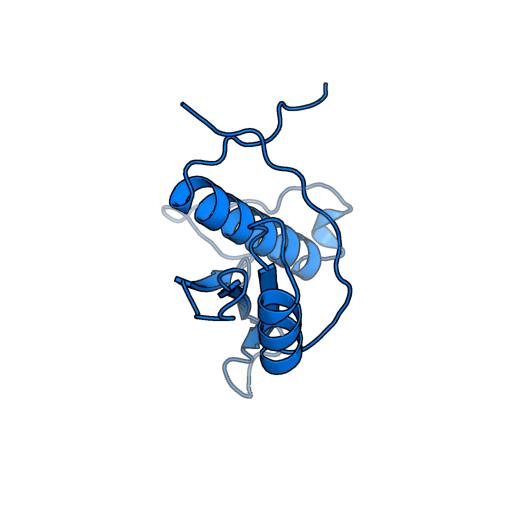 693 C CA . LEU A 1 89 ? 6.918 2.235 -27.506 1.00 54.06 89 LEU A CA 1
ATOM 694 C C . LEU A 1 89 ? 5.769 3.216 -27.798 1.00 54.06 89 LEU A C 1
ATOM 696 O O . LEU A 1 89 ? 5.662 3.672 -28.940 1.00 54.06 89 LEU A O 1
ATOM 700 N N . PRO A 1 90 ? 4.917 3.559 -26.816 1.00 53.94 90 PRO A N 1
ATOM 701 C CA . PRO A 1 90 ? 3.929 4.614 -26.996 1.00 53.94 90 PRO A CA 1
ATOM 702 C C . PRO A 1 90 ? 4.645 5.898 -27.448 1.00 53.94 90 PRO A C 1
ATOM 704 O O . PRO A 1 90 ? 5.388 6.502 -26.678 1.00 53.94 90 PRO A O 1
ATOM 707 N N . THR A 1 91 ? 4.445 6.302 -28.705 1.00 51.91 91 THR A N 1
ATOM 708 C CA . THR A 1 91 ? 5.227 7.317 -29.447 1.00 51.91 91 THR A CA 1
ATOM 709 C C . THR A 1 91 ? 5.005 8.758 -28.984 1.00 51.91 91 THR A C 1
ATOM 711 O O . THR A 1 91 ? 5.249 9.712 -29.727 1.00 51.91 91 THR A O 1
ATOM 714 N N . SER A 1 92 ? 4.517 8.971 -27.762 1.00 50.62 92 SER A N 1
ATOM 715 C CA . SER A 1 92 ? 4.485 10.326 -27.230 1.00 50.62 92 SER A CA 1
ATOM 716 C C . SER A 1 92 ? 5.920 10.725 -26.871 1.00 50.62 92 SER A C 1
ATOM 718 O O . SER A 1 92 ? 6.580 10.059 -26.075 1.00 50.62 92 SER A O 1
ATOM 720 N N . ARG A 1 93 ? 6.406 11.838 -27.436 1.00 49.84 93 ARG A N 1
ATOM 721 C CA . ARG A 1 93 ? 7.748 12.408 -27.173 1.00 49.84 93 ARG A CA 1
ATOM 722 C C . ARG A 1 93 ? 8.088 12.555 -25.679 1.00 49.84 93 ARG A C 1
ATOM 724 O O . ARG A 1 93 ? 9.253 12.694 -25.327 1.00 49.84 93 ARG A O 1
ATOM 731 N N . ARG A 1 94 ? 7.077 12.542 -24.803 1.00 46.34 94 ARG A N 1
ATOM 732 C CA . ARG A 1 94 ? 7.206 12.617 -23.342 1.00 46.34 94 ARG A CA 1
ATOM 733 C C . ARG A 1 94 ? 7.563 11.268 -22.702 1.00 46.34 94 ARG A C 1
ATOM 735 O O . ARG A 1 94 ? 8.319 11.240 -21.739 1.00 46.34 94 ARG A O 1
ATOM 742 N N . ILE A 1 95 ? 7.046 10.164 -23.248 1.00 48.75 95 ILE A N 1
ATOM 743 C CA . ILE A 1 95 ? 7.257 8.794 -22.746 1.00 48.75 95 ILE A CA 1
ATOM 744 C C . ILE A 1 95 ?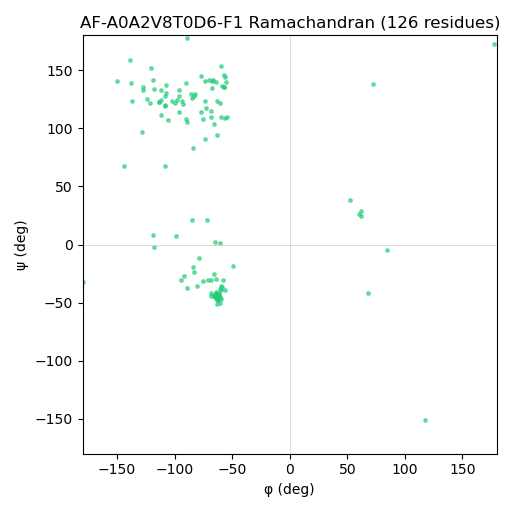 8.659 8.283 -23.107 1.00 48.75 95 ILE A C 1
ATOM 746 O O . ILE A 1 95 ? 9.273 7.567 -22.320 1.00 48.75 95 ILE A O 1
ATOM 750 N N . GLU A 1 96 ? 9.214 8.719 -24.241 1.00 48.41 96 GLU A N 1
ATOM 751 C CA . GLU A 1 96 ? 10.598 8.409 -24.632 1.00 48.41 96 GLU A CA 1
ATOM 752 C C . GLU A 1 96 ? 11.647 9.036 -23.695 1.00 48.41 96 GLU A C 1
ATOM 754 O O . GLU A 1 96 ? 12.747 8.503 -23.568 1.00 48.41 96 GLU A O 1
ATOM 759 N N . GLN A 1 97 ? 11.315 10.137 -23.008 1.00 49.53 97 GLN A N 1
ATOM 760 C CA . GLN A 1 97 ? 12.253 10.841 -22.126 1.00 49.53 97 GLN A CA 1
ATOM 761 C C . GLN A 1 97 ? 12.363 10.233 -20.718 1.00 49.53 97 GLN A C 1
ATOM 763 O O . GLN A 1 97 ? 13.402 10.406 -20.083 1.00 49.53 97 GLN A O 1
ATOM 768 N N . TYR A 1 98 ? 11.348 9.502 -20.228 1.00 55.97 98 TYR A N 1
ATOM 769 C CA . TYR A 1 98 ? 11.322 8.986 -18.847 1.00 55.97 98 TYR A CA 1
ATOM 770 C C . TYR A 1 98 ? 10.674 7.590 -18.734 1.00 55.97 98 TYR A C 1
ATOM 772 O O . TYR A 1 98 ? 9.625 7.438 -18.102 1.00 55.97 98 TYR A O 1
ATOM 780 N N . PRO A 1 99 ? 11.294 6.530 -19.286 1.00 63.62 99 PRO A N 1
ATOM 781 C CA . PRO A 1 99 ? 10.745 5.169 -19.238 1.00 63.62 99 PRO A CA 1
ATOM 782 C C . PRO A 1 99 ? 10.509 4.644 -17.809 1.00 63.62 99 PRO A C 1
ATOM 784 O O . PRO A 1 99 ? 9.571 3.880 -17.588 1.00 63.62 99 PRO A O 1
ATOM 787 N N . GLY A 1 100 ? 11.307 5.077 -16.826 1.00 65.81 100 GLY A N 1
ATOM 788 C CA . GLY A 1 100 ? 11.103 4.728 -15.414 1.00 65.81 100 GLY A CA 1
ATOM 789 C C . GLY A 1 100 ? 9.848 5.360 -14.801 1.00 65.81 100 GLY A C 1
ATOM 790 O O . GLY A 1 100 ? 9.210 4.747 -13.951 1.00 65.81 100 GLY A O 1
ATOM 791 N N . GLN A 1 101 ? 9.439 6.545 -15.271 1.00 71.31 101 GLN A N 1
ATOM 792 C CA . GLN A 1 101 ? 8.215 7.193 -14.799 1.00 71.31 101 GLN A CA 1
ATOM 793 C C . GLN A 1 101 ? 6.973 6.412 -15.243 1.00 71.31 101 GLN A C 1
ATOM 795 O O . GLN A 1 101 ? 6.104 6.150 -14.419 1.00 71.31 101 GLN A O 1
ATOM 800 N N . LEU A 1 102 ? 6.923 5.967 -16.505 1.00 72.19 102 LEU A N 1
ATOM 801 C CA . LEU A 1 102 ? 5.814 5.147 -17.006 1.00 72.19 102 LEU A CA 1
ATOM 802 C C . LEU A 1 102 ? 5.700 3.824 -16.238 1.00 72.19 102 LEU A C 1
ATOM 804 O O . LEU A 1 102 ? 4.604 3.396 -15.889 1.00 72.19 102 LEU A O 1
ATOM 808 N N . GLN A 1 103 ? 6.835 3.179 -15.962 1.00 74.56 103 GLN A N 1
ATOM 809 C CA . GLN A 1 103 ? 6.856 1.939 -15.187 1.00 74.56 103 GLN A CA 1
ATOM 810 C C . GLN A 1 103 ? 6.357 2.164 -13.758 1.00 74.56 103 GLN A C 1
ATOM 812 O O . GLN A 1 103 ? 5.597 1.347 -13.249 1.00 74.56 103 GLN A O 1
ATOM 817 N N . LEU A 1 104 ? 6.736 3.277 -13.124 1.00 78.12 104 LEU A N 1
ATOM 818 C CA . LEU A 1 104 ? 6.252 3.627 -11.792 1.00 78.12 104 LEU A CA 1
ATOM 819 C C . LEU A 1 104 ? 4.746 3.920 -11.791 1.00 78.12 104 LEU A C 1
ATOM 821 O O . LEU A 1 104 ? 4.045 3.458 -10.896 1.00 78.12 104 LEU A O 1
ATOM 825 N N . GLU A 1 105 ? 4.247 4.658 -12.785 1.00 81.81 105 GLU A N 1
ATOM 826 C CA . GLU A 1 105 ? 2.819 4.956 -12.948 1.00 81.81 105 GLU A CA 1
ATOM 827 C C . GLU A 1 105 ? 2.001 3.672 -13.147 1.00 81.81 105 GLU A C 1
ATOM 829 O O . GLU A 1 105 ? 0.994 3.477 -12.469 1.00 81.81 105 GLU A O 1
ATOM 834 N N . GLN A 1 106 ? 2.476 2.752 -13.993 1.00 80.00 106 GLN A N 1
ATOM 835 C CA . GLN A 1 106 ? 1.860 1.433 -14.173 1.00 80.00 106 GLN A CA 1
ATOM 836 C C . GLN A 1 106 ? 1.888 0.608 -12.884 1.00 80.00 106 GLN A C 1
ATOM 838 O O . GLN A 1 106 ? 0.855 0.097 -12.463 1.00 80.00 106 GLN A O 1
ATOM 843 N N . ALA A 1 107 ? 3.040 0.529 -12.211 1.00 82.31 107 ALA A N 1
ATOM 844 C CA . ALA A 1 107 ? 3.170 -0.214 -10.960 1.00 82.31 107 ALA A CA 1
ATOM 845 C C . ALA A 1 107 ? 2.249 0.341 -9.860 1.00 82.31 107 ALA A C 1
ATOM 847 O O . ALA A 1 107 ? 1.681 -0.419 -9.075 1.00 82.31 107 ALA A O 1
ATOM 848 N N . ALA A 1 108 ? 2.094 1.667 -9.802 1.00 84.25 108 ALA A N 1
ATOM 849 C CA . ALA A 1 108 ? 1.193 2.335 -8.873 1.00 84.25 108 ALA A CA 1
ATOM 850 C C . ALA A 1 108 ? -0.282 2.064 -9.207 1.00 84.25 108 ALA A C 1
ATOM 852 O O . ALA A 1 108 ? -1.056 1.796 -8.288 1.00 84.25 108 ALA A O 1
ATOM 853 N N . SER A 1 109 ? -0.658 2.093 -10.492 1.00 84.81 109 SER A N 1
ATOM 854 C CA . SER A 1 109 ? -2.014 1.752 -10.942 1.00 84.81 109 SER A CA 1
ATOM 855 C C . SER A 1 109 ? -2.362 0.312 -10.577 1.00 84.81 109 SER A C 1
ATOM 857 O O . SER A 1 109 ? -3.351 0.079 -9.891 1.00 84.81 109 SER A O 1
ATOM 859 N N . ASP A 1 110 ? -1.490 -0.643 -10.908 1.00 85.69 110 ASP A N 1
ATOM 860 C CA . ASP A 1 110 ? -1.690 -2.057 -10.586 1.00 85.69 110 ASP A CA 1
ATOM 861 C C . ASP A 1 110 ? -1.816 -2.282 -9.069 1.00 85.69 110 ASP A C 1
ATOM 863 O O . ASP A 1 110 ? -2.637 -3.085 -8.614 1.00 85.69 110 ASP A O 1
ATOM 867 N N . ALA A 1 111 ? -1.025 -1.562 -8.264 1.00 87.38 111 ALA A N 1
ATOM 868 C CA . ALA A 1 111 ? -1.105 -1.616 -6.804 1.00 87.38 111 ALA A CA 1
ATOM 869 C C . ALA A 1 111 ? -2.435 -1.093 -6.276 1.00 87.38 111 ALA A C 1
ATOM 871 O O . ALA A 1 111 ? -3.044 -1.730 -5.410 1.00 87.38 111 ALA A O 1
ATOM 872 N N . ALA A 1 112 ? -2.895 0.039 -6.804 1.00 86.88 112 ALA A N 1
ATOM 873 C CA . ALA A 1 112 ? -4.183 0.608 -6.452 1.00 86.88 112 ALA A CA 1
ATOM 874 C C . ALA A 1 112 ? -5.331 -0.326 -6.860 1.00 86.88 112 ALA A C 1
ATOM 876 O O . ALA A 1 112 ? -6.189 -0.619 -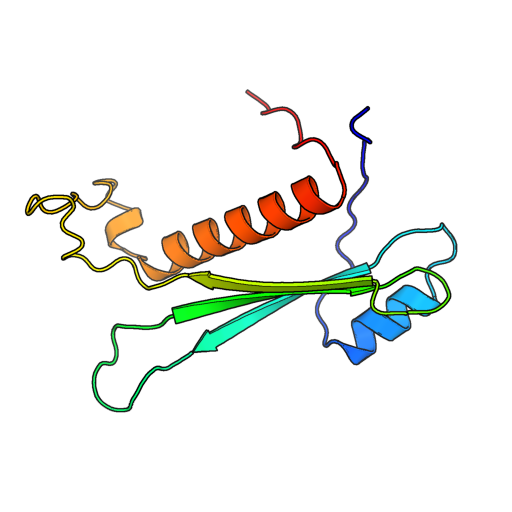6.031 1.00 86.88 112 ALA A O 1
ATOM 877 N N . ASP A 1 113 ? -5.315 -0.862 -8.079 1.00 87.12 113 ASP A N 1
ATOM 878 C CA . ASP A 1 113 ? -6.382 -1.713 -8.607 1.00 87.12 113 ASP A CA 1
ATOM 879 C C . ASP A 1 113 ? -6.499 -3.032 -7.845 1.00 87.12 113 ASP A C 1
ATOM 881 O O . ASP A 1 113 ? -7.600 -3.436 -7.456 1.00 87.12 113 ASP A O 1
ATOM 885 N N . ARG A 1 114 ? -5.370 -3.690 -7.545 1.00 87.50 114 ARG A N 1
ATOM 886 C CA . ARG A 1 114 ? -5.377 -4.907 -6.716 1.00 87.50 114 ARG A CA 1
ATOM 887 C C . ARG A 1 114 ? -5.883 -4.628 -5.312 1.00 87.50 114 ARG A C 1
ATOM 889 O O . ARG A 1 114 ? -6.667 -5.418 -4.783 1.00 87.50 114 ARG A O 1
ATOM 896 N N . LEU A 1 115 ? -5.465 -3.511 -4.717 1.00 88.50 115 LEU 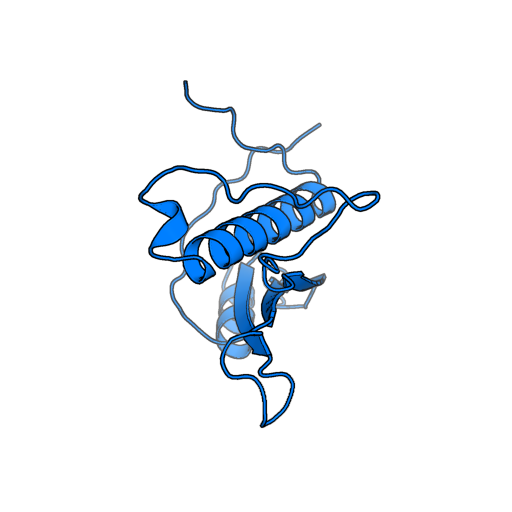A N 1
ATOM 897 C CA . LEU A 1 115 ? -5.928 -3.108 -3.396 1.00 88.50 115 LEU A CA 1
ATOM 898 C C . LEU A 1 115 ? -7.440 -2.839 -3.404 1.00 88.50 115 LEU A C 1
ATOM 900 O O . LEU A 1 115 ? -8.170 -3.413 -2.597 1.00 88.50 115 LEU A O 1
ATOM 904 N N . MET A 1 116 ? -7.929 -2.019 -4.333 1.00 87.75 116 MET A N 1
ATOM 905 C CA . MET A 1 116 ? -9.350 -1.689 -4.450 1.00 87.75 116 MET A CA 1
ATOM 906 C C . MET A 1 116 ? -10.197 -2.936 -4.715 1.00 87.75 116 MET A C 1
ATOM 908 O O . MET A 1 116 ? -11.191 -3.156 -4.021 1.00 87.75 116 MET A O 1
ATOM 912 N N . SER A 1 117 ? -9.760 -3.804 -5.631 1.00 86.94 117 SER A N 1
ATOM 913 C CA . SER A 1 117 ? -10.413 -5.082 -5.932 1.00 86.94 117 SER A CA 1
ATOM 914 C C . SER A 1 117 ? -10.487 -5.990 -4.701 1.00 86.94 117 SER A C 1
ATOM 916 O O . SER A 1 117 ? -11.563 -6.491 -4.361 1.00 86.94 117 SER A O 1
ATOM 918 N N . ARG A 1 118 ? -9.377 -6.132 -3.958 1.00 88.25 118 ARG A N 1
ATOM 919 C CA . ARG A 1 118 ? -9.306 -6.957 -2.741 1.00 88.25 118 ARG A CA 1
ATOM 920 C C . ARG A 1 118 ? -10.291 -6.510 -1.663 1.00 88.25 118 ARG A C 1
ATOM 922 O O . ARG A 1 118 ? -10.820 -7.356 -0.944 1.00 88.25 118 ARG A O 1
ATOM 929 N N . PHE A 1 119 ? -10.518 -5.206 -1.537 1.00 86.69 119 PHE A N 1
ATOM 930 C CA . PHE A 1 119 ? -11.427 -4.630 -0.545 1.00 86.69 119 PHE A CA 1
ATOM 931 C C . PHE A 1 119 ? -12.814 -4.283 -1.109 1.00 86.69 119 PHE A C 1
ATOM 933 O O . PHE A 1 119 ? -13.632 -3.706 -0.392 1.00 86.69 119 PHE A O 1
ATOM 940 N N . HIS A 1 120 ? -13.105 -4.672 -2.357 1.00 85.69 120 HIS A N 1
ATOM 941 C CA . HIS A 1 120 ? -14.362 -4.392 -3.059 1.00 85.69 120 HIS A CA 1
ATOM 942 C C . HIS A 1 120 ? -14.741 -2.897 -3.062 1.00 85.69 120 HIS A C 1
ATOM 944 O O . HIS A 1 120 ? -15.910 -2.524 -2.914 1.00 85.69 120 HIS A O 1
ATOM 950 N N . ILE A 1 121 ? -13.732 -2.040 -3.208 1.00 81.12 121 ILE A N 1
ATOM 951 C CA . ILE A 1 121 ? -13.870 -0.591 -3.352 1.00 81.12 121 ILE A CA 1
ATOM 952 C C . ILE A 1 121 ? -14.090 -0.309 -4.841 1.00 81.12 121 ILE A C 1
ATOM 954 O O . ILE A 1 121 ? -13.346 -0.825 -5.673 1.00 81.12 121 ILE A O 1
ATOM 958 N N . ALA A 1 122 ? -15.121 0.466 -5.191 1.00 74.44 122 ALA A N 1
ATOM 959 C CA . ALA A 1 122 ? -15.265 0.894 -6.582 1.00 74.44 122 ALA A CA 1
ATOM 960 C C . ALA A 1 122 ? -14.166 1.903 -6.924 1.00 74.44 122 ALA A C 1
ATOM 962 O O . ALA A 1 122 ? -13.876 2.767 -6.089 1.00 74.44 122 ALA A O 1
ATOM 963 N N . PRO A 1 123 ? -13.606 1.844 -8.143 1.00 65.94 123 PRO A N 1
ATOM 964 C CA . PRO A 1 123 ? -12.779 2.932 -8.626 1.00 65.94 123 PRO A CA 1
ATOM 965 C C . PRO A 1 123 ? -13.597 4.235 -8.602 1.00 65.94 123 PRO A C 1
ATOM 967 O O . PRO A 1 123 ? -14.821 4.199 -8.794 1.00 65.94 123 PRO A O 1
ATOM 970 N N . PRO A 1 124 ? -12.957 5.383 -8.329 1.00 63.31 124 PRO A N 1
ATOM 971 C CA . PRO A 1 124 ? -13.629 6.667 -8.450 1.00 63.31 124 PRO A CA 1
ATOM 972 C C . PRO A 1 124 ? -14.190 6.821 -9.876 1.00 63.31 124 PRO A C 1
ATOM 974 O O . PRO A 1 124 ? -13.564 6.334 -10.820 1.00 63.31 124 PRO A O 1
ATOM 977 N N . PRO A 1 125 ? -15.361 7.460 -10.056 1.00 59.59 125 PRO A N 1
ATOM 978 C CA . PRO A 1 125 ? -15.873 7.745 -11.392 1.00 59.59 125 PRO A CA 1
ATOM 979 C C . PRO A 1 125 ? -14.832 8.560 -12.169 1.00 59.59 125 PRO A C 1
ATOM 981 O O . PRO A 1 125 ? -14.238 9.487 -11.615 1.00 59.59 125 PRO A O 1
ATOM 984 N N . GLU A 1 126 ? -14.593 8.201 -13.433 1.00 53.28 126 GLU A N 1
ATOM 985 C CA . GLU A 1 126 ? -13.757 9.004 -14.325 1.00 53.28 126 GLU A CA 1
ATOM 986 C C . GLU A 1 126 ? -14.389 10.394 -14.442 1.00 53.28 126 GLU A C 1
ATOM 988 O O . GLU A 1 126 ? -15.468 10.557 -15.012 1.00 53.28 126 GLU A O 1
ATOM 993 N N . ASN A 1 127 ? -13.744 11.400 -13.851 1.00 48.34 127 ASN A N 1
ATOM 994 C CA . ASN A 1 127 ? -14.097 12.786 -14.117 1.00 48.34 127 ASN A CA 1
ATOM 995 C C . ASN A 1 127 ? -13.704 13.074 -15.574 1.00 48.34 127 ASN A C 1
ATOM 997 O O . ASN A 1 127 ? -12.511 13.088 -15.883 1.00 48.34 127 ASN A O 1
ATOM 1001 N N . GLN A 1 128 ? -14.707 13.238 -16.442 1.00 35.53 128 GLN A N 1
ATOM 1002 C CA . GLN A 1 128 ? -14.557 13.790 -17.794 1.00 35.53 128 GLN A CA 1
ATOM 1003 C C . GLN A 1 128 ? -14.160 15.265 -17.746 1.00 35.53 128 GLN A C 1
ATOM 1005 O O . GLN A 1 128 ? -14.662 15.979 -16.845 1.00 35.53 128 GLN A O 1
#

Radius of gyration: 17.92 Å; Cα contacts (8 Å, |Δi|>4): 177; chains: 1; bounding box: 48×27×50 Å

Foldseek 3Di:
DADDDDDDDPDDDDLVVQLVVLLVDPPFDKGKDWDWDWDPPDDPDPQWIWIKIKIWIATHNRSDTPDIDIDTQTQPPQQDDDVNHRDDDPPDPVCVVCSPVVSVVVSVVVVVVVVCVVVRHDDDPPDD

Solvent-accessible surface area (backbone atoms only — not comparable to full-atom values): 7874 Å² total; per-residue (Å²): 130,67,50,90,79,89,85,78,89,91,79,87,80,52,73,68,54,48,30,56,50,6,36,68,30,79,84,72,46,69,34,74,47,78,44,80,47,76,47,78,67,61,100,83,53,99,81,54,52,28,44,30,41,36,39,38,32,20,36,35,54,71,28,45,79,76,46,73,53,75,46,76,34,68,55,84,55,91,69,49,47,68,95,80,44,68,58,76,72,73,84,48,80,70,49,76,76,38,63,67,56,55,50,50,54,50,41,50,49,54,51,48,50,53,50,31,58,76,70,47,36,57,78,78,80,83,82,127

Secondary structure (DSSP, 8-state):
-PBP-------S--HHHHHHHHHH--SSPPEEEEEEEEEE--TT-TT-EEEEEEEEEE-TTT--EEEEEEEEE----TT-EETTEEPPP---TTTTT-HHHHHHHHHHHHHHHHHHHHTTBPPPP---

Mean predicted aligned error: 10.89 Å

pLDDT: mean 74.77, std 17.93, range [35.53, 96.06]

Nearest PDB structures (foldseek):
  9has-assembly1_AA  TM=3.639E-01  e=5.713E-01  Leviviridae sp.
  2vdd-assembly1_A  TM=3.822E-01  e=3.146E+00  Escherichia coli K-12
  1ek9-assembly1_A  TM=3.887E-01  e=3.778E+00  Escherichia coli
  2wmz-assembly1_B  TM=4.046E-01  e=3.778E+00  Escherichia coli K-12
  5bun-assembly1_B  TM=3.854E-01  e=4.535E+00  Salmonella enterica subsp. enterica serovar Typhi